Protein AF-A0A2D6SYB9-F1 (afdb_monomer)

Foldseek 3Di:
DPDPQDDLVLLLCLLVVNDDPVSNVVNVVVCVPDPVSVVSNVVSPPDDDPVNVVVPDPPDDDPCPPPPVVVVVVCCVVVVVDDDPPPVPPPPPPDPPPDDDDDDPDPDD

Radius of gyration: 24.96 Å; Cα contacts (8 Å, |Δi|>4): 32; chains: 1; bounding box: 38×67×48 Å

Solvent-accessible surface area (backbone atoms only — not comparable to full-atom values): 7308 Å² total; per-residue (Å²): 129,97,69,77,83,77,54,72,68,54,54,51,28,48,77,69,67,70,50,55,69,73,58,41,51,56,48,50,62,45,46,77,76,32,68,68,59,43,55,51,50,63,71,65,49,74,76,85,46,73,66,58,55,59,66,73,42,82,87,60,83,65,88,53,66,82,38,69,67,52,46,51,52,52,49,33,55,78,68,67,69,59,78,82,79,66,76,80,73,76,78,77,74,79,82,76,86,78,72,87,79,84,75,83,91,73,86,82,131

Nearest PDB structures (foldseek):
  2q1z-assembly1_B  TM=5.805E-01  e=1.566E-01  Cereibacter sphaeroides 2.4.1
  8z6g-assembly3_E  TM=5.788E-01  e=6.673E+00  Pseudomonas aeruginosa
  6in7-assembly1_A  TM=4.774E-01  e=9.031E+00  Pseudomonas aeruginosa PAO1

pLDDT: mean 77.49, std 17.12, range [44.75, 96.81]

Sequence (109 aa):
MNIPCPAAEELSGYSLGILADDRSLLIDDHLEECGECQAAMETLAPAPDTLMEQLASPKHPDPYEAEPECRQLVASVAGGVYESFDRTSLVTGDGTNDAEADIPDDIGV

Mean predicted aligned error: 16.54 Å

Structure (mmCIF, N/CA/C/O backbone):
data_AF-A0A2D6SYB9-F1
#
_entry.id   AF-A0A2D6SYB9-F1
#
loop_
_atom_site.group_PDB
_atom_site.id
_atom_site.type_symbol
_atom_site.label_atom_id
_atom_site.label_alt_id
_atom_site.label_comp_id
_atom_site.label_asym_id
_atom_site.label_entity_id
_atom_site.label_seq_id
_atom_site.pdbx_PDB_ins_code
_atom_site.Cartn_x
_atom_site.Cartn_y
_atom_site.Cartn_z
_atom_site.occupancy
_atom_site.B_iso_or_equiv
_atom_site.auth_seq_id
_atom_site.auth_comp_id
_atom_site.auth_asym_id
_atom_site.auth_atom_id
_atom_site.pdbx_PDB_model_num
ATOM 1 N N . MET A 1 1 ? -15.485 11.974 7.010 1.00 47.47 1 MET A N 1
ATOM 2 C CA . MET A 1 1 ? -16.538 11.663 8.031 1.00 47.47 1 MET A CA 1
ATOM 3 C C . MET A 1 1 ? -15.839 11.462 9.375 1.00 47.47 1 MET A C 1
ATOM 5 O O . MET A 1 1 ? -14.753 10.917 9.361 1.00 47.47 1 MET A O 1
ATOM 9 N N . ASN A 1 2 ? -16.399 11.844 10.534 1.00 60.78 2 ASN A N 1
ATOM 10 C CA . ASN A 1 2 ? -15.694 11.642 11.819 1.00 60.78 2 ASN A CA 1
ATOM 11 C C . ASN A 1 2 ? -15.892 10.212 12.363 1.00 60.78 2 ASN A C 1
ATOM 13 O O . ASN A 1 2 ? -16.602 10.005 13.349 1.00 60.78 2 ASN A O 1
ATOM 17 N N . ILE A 1 3 ? -15.327 9.228 11.659 1.00 79.25 3 ILE A N 1
ATOM 18 C CA . ILE A 1 3 ? -15.260 7.827 12.090 1.00 79.25 3 ILE A CA 1
ATOM 19 C C . ILE A 1 3 ? -14.147 7.738 13.147 1.00 79.25 3 ILE A C 1
ATOM 21 O O . ILE A 1 3 ? -13.067 8.284 12.916 1.00 79.25 3 ILE A O 1
ATOM 25 N N . PRO A 1 4 ? -14.386 7.116 14.316 1.00 89.00 4 PRO A N 1
ATOM 26 C CA . PRO A 1 4 ? -13.325 6.914 15.298 1.00 89.00 4 PRO A CA 1
ATOM 27 C C . PRO A 1 4 ? -12.187 6.087 14.691 1.00 89.00 4 PRO A C 1
ATOM 29 O O . PRO A 1 4 ? -12.443 5.206 13.871 1.00 89.00 4 PRO A O 1
ATOM 32 N N . CYS A 1 5 ? -10.949 6.358 15.108 1.00 95.00 5 CYS A N 1
ATOM 33 C CA . CYS A 1 5 ? -9.793 5.613 14.618 1.00 95.00 5 CYS A CA 1
ATOM 34 C C . CYS A 1 5 ? -9.971 4.100 14.866 1.00 95.00 5 CYS A C 1
ATOM 36 O O . CYS A 1 5 ? -10.393 3.720 15.967 1.00 95.00 5 CYS A O 1
ATOM 38 N N . PRO A 1 6 ? -9.668 3.249 13.868 1.00 94.38 6 PRO A N 1
ATOM 39 C CA . PRO A 1 6 ? -9.761 1.800 13.997 1.00 94.38 6 PRO A CA 1
ATOM 40 C C . PRO A 1 6 ? -8.788 1.275 15.056 1.00 94.38 6 PRO A C 1
ATOM 42 O O . PRO A 1 6 ? -7.765 1.898 15.360 1.00 94.38 6 PRO A O 1
ATOM 45 N N . ALA A 1 7 ? -9.105 0.111 15.623 1.00 94.19 7 ALA A N 1
ATOM 46 C CA . ALA A 1 7 ? -8.219 -0.532 16.587 1.00 94.19 7 ALA A CA 1
ATOM 47 C C . ALA A 1 7 ? -6.911 -0.998 15.918 1.00 94.19 7 A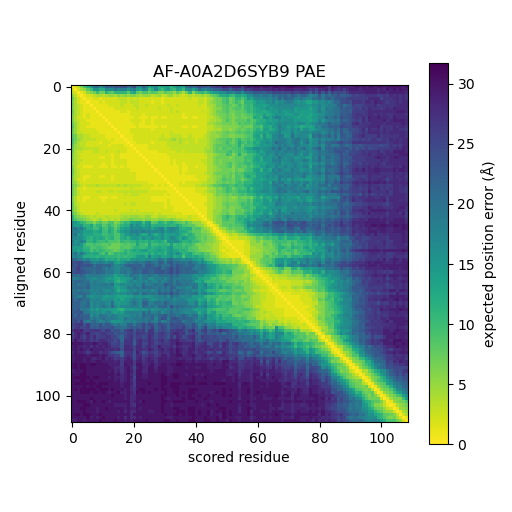LA A C 1
ATOM 49 O O . ALA A 1 7 ? -6.863 -1.265 14.715 1.00 94.19 7 ALA A O 1
ATOM 50 N N . ALA A 1 8 ? -5.843 -1.148 16.704 1.00 91.56 8 ALA A N 1
ATOM 51 C CA . ALA A 1 8 ? -4.543 -1.592 16.194 1.00 91.56 8 ALA A CA 1
ATOM 52 C C . ALA A 1 8 ? -4.613 -2.990 15.552 1.00 91.56 8 ALA A C 1
ATOM 54 O O . ALA A 1 8 ? -3.944 -3.260 14.553 1.00 91.56 8 ALA A O 1
ATOM 55 N N . GLU A 1 9 ? -5.458 -3.870 16.090 1.00 93.50 9 GLU A N 1
ATOM 56 C CA . GLU A 1 9 ? -5.716 -5.200 15.541 1.00 93.50 9 GLU A CA 1
ATOM 57 C C . GLU A 1 9 ? -6.387 -5.132 14.165 1.00 93.50 9 GLU A C 1
ATOM 59 O O . GLU A 1 9 ? -6.093 -5.950 13.297 1.00 93.50 9 GLU A O 1
ATOM 64 N N . GLU A 1 10 ? -7.253 -4.143 13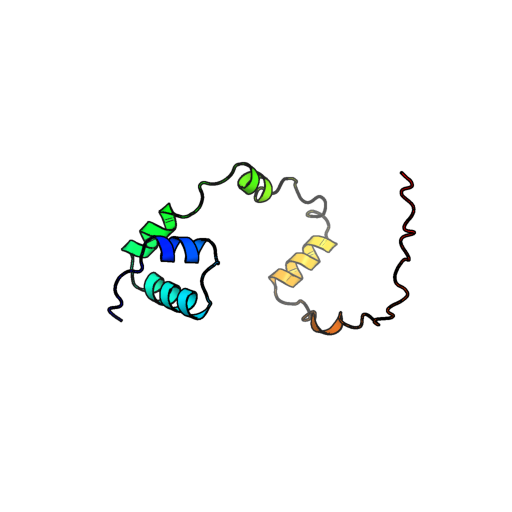.938 1.00 94.88 10 GLU A N 1
ATOM 65 C CA . GLU A 1 10 ? -7.909 -3.938 12.647 1.00 94.88 10 GLU A CA 1
ATOM 66 C C . GLU A 1 10 ? -6.924 -3.392 11.612 1.00 94.88 10 GLU A C 1
ATOM 68 O O . GLU A 1 10 ? -6.866 -3.912 10.505 1.00 94.88 10 GLU A O 1
ATOM 73 N N . LEU A 1 11 ? -6.072 -2.432 11.982 1.00 94.81 11 LEU A N 1
ATOM 74 C CA . LEU A 1 11 ? -4.989 -1.961 11.106 1.00 94.81 11 LEU A CA 1
ATOM 75 C C . LEU A 1 11 ? -4.015 -3.093 10.740 1.00 94.81 11 LEU A C 1
ATOM 77 O O . LEU A 1 11 ? -3.595 -3.212 9.591 1.00 94.81 11 LEU A O 1
ATOM 81 N N . SER A 1 12 ? -3.708 -3.971 11.697 1.00 93.06 12 SER A N 1
ATOM 82 C CA . SER A 1 12 ? -2.886 -5.165 11.455 1.00 93.06 12 SER A CA 1
ATOM 83 C C . SER A 1 12 ? -3.588 -6.171 10.539 1.00 93.06 12 SER A C 1
ATOM 85 O O . SER A 1 12 ? -2.973 -6.762 9.658 1.00 93.06 12 SER A O 1
ATOM 87 N N . GLY A 1 13 ? -4.892 -6.378 10.724 1.00 94.25 13 GLY A N 1
ATOM 88 C CA . GLY A 1 13 ? -5.681 -7.241 9.849 1.00 94.25 13 GLY A CA 1
ATOM 89 C C . GLY A 1 13 ? -5.779 -6.692 8.424 1.00 94.25 13 GLY A C 1
ATOM 90 O O . GLY A 1 13 ? -5.733 -7.463 7.465 1.00 94.25 13 GLY A O 1
ATOM 91 N N . TYR A 1 14 ? -5.884 -5.369 8.290 1.00 95.12 14 TYR A N 1
ATOM 92 C CA . TYR A 1 14 ? -5.887 -4.669 7.010 1.00 95.12 14 TYR A CA 1
ATOM 93 C C . TYR A 1 14 ? -4.549 -4.842 6.286 1.00 95.12 14 TYR A C 1
ATOM 95 O O . TYR A 1 14 ? -4.535 -5.267 5.135 1.00 95.12 14 TYR A O 1
ATOM 103 N N . SER A 1 15 ? -3.419 -4.621 6.973 1.00 92.62 15 SER A N 1
ATOM 104 C CA . SER A 1 15 ? -2.084 -4.782 6.375 1.00 92.62 15 SER A CA 1
ATOM 105 C C . SER A 1 15 ? -1.786 -6.220 5.934 1.00 92.62 15 SER A C 1
ATOM 107 O O . SER A 1 15 ? -1.076 -6.433 4.953 1.00 92.62 15 SER A O 1
ATOM 109 N N . LEU A 1 16 ? -2.356 -7.208 6.628 1.00 92.19 16 LEU A N 1
ATOM 110 C CA . LEU A 1 16 ? -2.244 -8.627 6.289 1.00 92.19 16 LEU A CA 1
ATOM 111 C C . LEU A 1 16 ? -3.266 -9.092 5.237 1.00 92.19 16 LEU A C 1
ATOM 113 O O . LEU A 1 16 ? -3.181 -10.235 4.789 1.00 92.19 16 LEU A O 1
ATOM 117 N N . GLY A 1 17 ? -4.232 -8.251 4.854 1.00 93.88 17 GLY A N 1
ATOM 118 C CA . GLY A 1 17 ? -5.284 -8.604 3.897 1.00 93.88 17 GLY A CA 1
ATOM 119 C C . GLY A 1 17 ? -6.245 -9.690 4.396 1.00 93.88 17 GLY A C 1
ATOM 120 O O . GLY A 1 17 ? -6.758 -10.467 3.595 1.00 93.88 17 GLY A O 1
ATOM 121 N N . ILE A 1 18 ? -6.463 -9.787 5.713 1.00 95.81 18 ILE A N 1
ATOM 122 C CA . ILE A 1 18 ? -7.297 -10.836 6.339 1.00 95.81 18 ILE A CA 1
ATOM 123 C C . ILE A 1 18 ? -8.666 -10.336 6.813 1.00 95.81 18 ILE A C 1
ATOM 125 O O . ILE A 1 18 ? -9.455 -11.111 7.356 1.00 95.81 18 ILE A O 1
ATOM 129 N N . LEU A 1 19 ? -8.944 -9.041 6.661 1.00 96.19 19 LEU A N 1
ATOM 130 C CA . LEU A 1 19 ? -10.251 -8.475 6.976 1.00 96.19 19 LEU A CA 1
ATOM 131 C C . LEU A 1 19 ? -11.268 -8.784 5.878 1.00 96.19 19 LEU A C 1
ATOM 133 O O . LEU A 1 19 ? -10.924 -8.930 4.708 1.00 96.19 19 LEU A O 1
ATOM 137 N N . ALA A 1 20 ? -12.540 -8.847 6.270 1.00 96.81 20 ALA A N 1
ATOM 138 C CA . ALA A 1 20 ? -13.644 -8.901 5.321 1.00 96.81 20 ALA A CA 1
ATOM 139 C C . ALA A 1 20 ? -13.683 -7.628 4.456 1.00 96.81 20 ALA A C 1
ATOM 141 O O . ALA A 1 20 ? -13.349 -6.545 4.940 1.00 96.81 20 ALA A O 1
ATOM 142 N N . ASP A 1 21 ? -14.112 -7.756 3.198 1.00 94.56 21 ASP A N 1
ATOM 143 C CA . ASP A 1 21 ? -14.080 -6.675 2.201 1.00 94.56 21 ASP A CA 1
ATOM 144 C C . ASP A 1 21 ? -14.758 -5.382 2.679 1.00 94.56 21 ASP A C 1
ATOM 146 O O . ASP A 1 21 ? -14.242 -4.287 2.471 1.00 94.56 21 ASP A O 1
ATOM 150 N N . ASP A 1 22 ? -15.893 -5.498 3.371 1.00 95.62 22 ASP A N 1
ATOM 151 C CA . ASP A 1 22 ? -16.630 -4.363 3.930 1.00 95.62 22 ASP A CA 1
ATOM 152 C C . ASP A 1 22 ? -15.827 -3.615 5.005 1.00 95.62 22 ASP A C 1
ATOM 154 O O . ASP A 1 22 ? -15.860 -2.385 5.071 1.00 95.62 22 ASP A O 1
ATOM 158 N N . ARG A 1 23 ? -15.075 -4.345 5.835 1.00 94.75 23 ARG A N 1
ATOM 159 C CA . ARG A 1 23 ? -14.186 -3.761 6.848 1.00 94.75 23 ARG A CA 1
ATOM 160 C C . ARG A 1 23 ? -12.934 -3.170 6.216 1.00 94.75 23 ARG A C 1
ATOM 162 O O . ARG A 1 23 ? -12.515 -2.099 6.643 1.00 94.75 23 ARG A O 1
ATOM 169 N N . SER A 1 24 ? -12.380 -3.820 5.198 1.00 95.38 24 SER A N 1
ATOM 170 C CA . SER A 1 24 ? -11.227 -3.314 4.453 1.00 95.38 24 SER A CA 1
ATOM 171 C C . SER A 1 24 ? -11.537 -1.976 3.782 1.00 95.38 24 SER A C 1
ATOM 173 O O . SER A 1 24 ? -10.772 -1.036 3.957 1.00 95.38 24 SER A O 1
ATOM 175 N N . LEU A 1 25 ? -12.691 -1.850 3.116 1.00 95.06 25 LEU A N 1
ATOM 176 C CA . LEU A 1 25 ? -13.131 -0.592 2.496 1.00 95.06 25 LEU A CA 1
ATOM 177 C C . LEU A 1 25 ? -13.296 0.542 3.516 1.00 95.06 25 LEU A C 1
ATOM 179 O O . LEU A 1 25 ? -12.870 1.663 3.270 1.00 95.06 25 LEU A O 1
ATOM 183 N N . LEU A 1 26 ? -13.871 0.253 4.687 1.00 94.81 26 LEU A N 1
ATOM 184 C CA . LEU A 1 26 ? -14.025 1.258 5.746 1.00 94.81 26 LEU A CA 1
ATOM 185 C C . LEU A 1 26 ? -12.685 1.751 6.302 1.00 94.81 26 LEU A C 1
ATOM 187 O O . LEU A 1 26 ? -12.571 2.915 6.686 1.00 94.81 26 LEU A O 1
ATOM 191 N N . ILE A 1 27 ? -11.693 0.865 6.399 1.00 95.38 27 ILE A N 1
ATOM 192 C CA . ILE A 1 27 ? -10.347 1.245 6.834 1.00 95.38 27 ILE A CA 1
ATOM 193 C C . ILE A 1 27 ? -9.642 2.035 5.738 1.00 95.38 27 ILE A C 1
ATOM 195 O O . ILE A 1 27 ? -8.982 3.016 6.064 1.00 95.38 27 ILE A O 1
ATOM 199 N N . ASP A 1 28 ? -9.816 1.659 4.472 1.00 95.06 28 ASP A N 1
ATOM 200 C CA . ASP A 1 28 ? -9.252 2.381 3.331 1.00 95.06 28 ASP A CA 1
ATOM 201 C C . ASP A 1 28 ? -9.746 3.836 3.299 1.00 95.06 28 ASP A C 1
ATOM 203 O O . ASP A 1 28 ? -8.938 4.759 3.399 1.00 95.06 28 ASP A O 1
ATOM 207 N N . ASP A 1 29 ? -11.067 4.040 3.355 1.00 94.44 29 ASP A N 1
ATOM 208 C CA . ASP A 1 29 ? -11.692 5.367 3.450 1.00 94.44 29 ASP A CA 1
ATOM 209 C C . ASP A 1 29 ? -11.161 6.176 4.653 1.00 94.44 29 ASP A C 1
ATOM 211 O O . ASP A 1 29 ? -10.952 7.388 4.574 1.00 94.44 29 ASP A O 1
ATOM 215 N N . HIS A 1 30 ? -10.935 5.527 5.803 1.00 95.31 30 HIS A N 1
ATOM 216 C CA . HIS A 1 30 ? -10.377 6.196 6.981 1.00 95.31 30 HIS A CA 1
ATOM 217 C C . HIS A 1 30 ? -8.909 6.597 6.781 1.00 95.31 30 HIS A C 1
ATOM 219 O O . HIS A 1 30 ? -8.501 7.684 7.203 1.00 95.31 30 HIS A O 1
ATOM 225 N N . LEU A 1 31 ? -8.108 5.729 6.160 1.00 94.62 31 LEU A N 1
ATOM 226 C CA . LEU A 1 31 ? -6.697 5.980 5.891 1.00 94.62 31 LEU A CA 1
ATOM 227 C C . LEU A 1 31 ? -6.504 7.120 4.896 1.00 94.62 31 LEU A C 1
ATOM 229 O O . LEU A 1 31 ? -5.498 7.805 5.012 1.00 94.62 31 LEU A O 1
ATOM 233 N N . GLU A 1 32 ? -7.446 7.401 3.995 1.00 94.56 32 GLU A N 1
ATOM 234 C CA . GLU A 1 32 ? -7.370 8.583 3.123 1.00 94.56 32 GLU A CA 1
ATOM 235 C C . GLU A 1 32 ? -7.410 9.910 3.907 1.00 94.56 32 GLU A C 1
ATOM 237 O O . GLU A 1 32 ? -6.778 10.892 3.510 1.00 94.56 32 GLU A O 1
ATOM 242 N N . GLU A 1 33 ? -8.113 9.945 5.046 1.00 93.75 33 GLU A N 1
ATOM 243 C CA . GLU A 1 33 ? -8.352 11.169 5.824 1.00 93.75 33 GLU A CA 1
ATOM 244 C C . GLU A 1 33 ? -7.488 11.273 7.104 1.00 93.75 33 GLU A C 1
ATOM 246 O O . GLU A 1 33 ? -7.295 12.375 7.626 1.00 93.75 33 GLU A O 1
ATOM 251 N N . CYS A 1 34 ? -6.957 10.161 7.632 1.00 95.94 34 CYS A N 1
ATOM 252 C CA . CYS A 1 34 ? -6.325 10.107 8.957 1.00 95.94 34 CYS A CA 1
ATOM 253 C C . CYS A 1 34 ? -4.802 9.883 8.921 1.00 95.94 34 CYS A C 1
ATOM 255 O O . CYS A 1 34 ? -4.315 8.754 8.841 1.00 95.94 34 CYS A O 1
ATOM 257 N N . GLY A 1 35 ? -4.031 10.961 9.101 1.00 93.56 35 GLY A N 1
ATOM 258 C CA . GLY A 1 35 ? -2.561 10.905 9.124 1.00 93.56 35 GLY A CA 1
ATOM 259 C C . GLY A 1 35 ? -1.954 10.093 10.279 1.00 93.56 35 GLY A C 1
ATOM 260 O O . GLY A 1 35 ? -0.881 9.516 10.121 1.00 93.56 35 GLY A O 1
ATOM 261 N N . GLU A 1 36 ? -2.625 9.998 11.431 1.00 93.94 36 GLU A N 1
ATOM 262 C CA . GLU A 1 36 ? -2.141 9.176 12.554 1.00 93.94 36 GLU A CA 1
ATOM 263 C C . GLU A 1 36 ? -2.212 7.680 12.225 1.00 93.94 36 GLU A C 1
ATOM 265 O O . GLU A 1 36 ? -1.269 6.934 12.496 1.00 93.94 36 GLU A O 1
ATOM 270 N N . CYS A 1 37 ? -3.301 7.243 11.590 1.00 95.12 37 CYS A N 1
ATOM 271 C CA . CYS A 1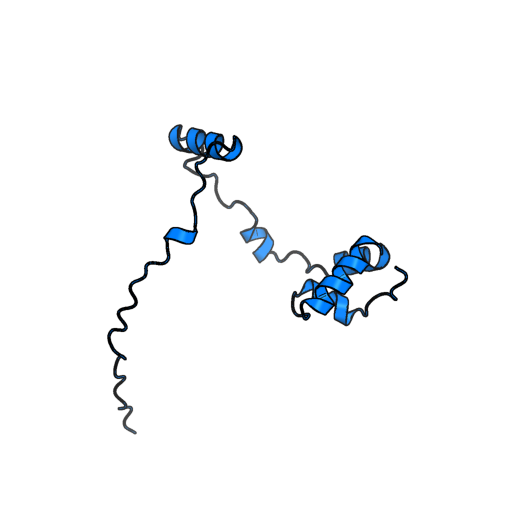 37 ? -3.460 5.857 11.163 1.00 95.12 37 CYS A CA 1
ATOM 272 C C . CYS A 1 37 ? -2.574 5.519 9.956 1.00 95.12 37 CYS A C 1
ATOM 274 O O . CYS A 1 37 ? -2.045 4.411 9.907 1.00 95.12 37 CYS A O 1
ATOM 276 N N . GLN A 1 38 ? -2.327 6.470 9.046 1.00 94.31 38 GLN A N 1
ATOM 277 C CA . GLN A 1 38 ? -1.310 6.314 7.995 1.00 94.31 38 GLN A CA 1
ATOM 278 C C . GLN A 1 38 ? 0.081 6.072 8.600 1.00 94.31 38 GLN A C 1
ATOM 280 O O . GLN A 1 38 ? 0.744 5.096 8.258 1.00 94.31 38 GLN A O 1
ATOM 285 N N . ALA A 1 39 ? 0.499 6.903 9.561 1.00 92.62 39 ALA A N 1
ATOM 286 C CA . ALA A 1 39 ? 1.786 6.734 10.234 1.00 92.62 39 ALA A CA 1
ATOM 287 C C . ALA A 1 39 ? 1.869 5.400 10.998 1.00 92.62 39 ALA A C 1
ATOM 289 O O . ALA A 1 39 ? 2.903 4.734 10.982 1.00 92.62 39 ALA A O 1
ATOM 290 N N . ALA A 1 40 ? 0.777 4.964 11.635 1.00 92.00 40 ALA A N 1
ATOM 291 C CA . ALA A 1 40 ? 0.719 3.650 12.271 1.00 92.00 40 ALA A CA 1
ATOM 292 C C . ALA A 1 40 ? 0.924 2.514 11.251 1.00 92.00 40 ALA A C 1
ATOM 294 O O . ALA A 1 40 ? 1.709 1.601 11.512 1.00 92.00 40 ALA A O 1
ATOM 295 N N . MET A 1 41 ? 0.291 2.594 10.076 1.00 92.56 41 MET A N 1
ATOM 296 C CA . MET A 1 41 ? 0.451 1.621 8.987 1.00 92.56 41 MET A CA 1
ATOM 297 C C . MET A 1 41 ? 1.895 1.525 8.480 1.00 92.56 41 MET A C 1
ATOM 299 O O . MET A 1 41 ? 2.377 0.421 8.236 1.00 92.56 41 MET A O 1
ATOM 303 N N . GLU A 1 42 ? 2.620 2.643 8.393 1.00 88.62 42 GLU A N 1
ATOM 304 C CA . GLU A 1 42 ? 4.045 2.636 8.027 1.00 88.62 42 GLU A CA 1
ATOM 305 C C . GLU A 1 42 ? 4.904 1.864 9.039 1.00 88.62 42 GLU A C 1
ATOM 307 O O . GLU A 1 42 ? 5.872 1.210 8.657 1.00 88.62 42 GLU A O 1
ATOM 312 N N . THR A 1 43 ? 4.538 1.887 10.326 1.00 86.50 43 THR A N 1
ATOM 313 C CA . THR A 1 43 ? 5.242 1.109 11.364 1.00 86.50 43 THR A CA 1
ATOM 314 C C . THR A 1 43 ? 4.848 -0.367 11.404 1.00 86.50 43 THR A C 1
ATOM 316 O O . THR A 1 43 ? 5.623 -1.194 11.881 1.00 86.50 43 THR A O 1
ATOM 319 N N . LEU A 1 44 ? 3.651 -0.694 10.908 1.00 84.62 44 LEU A N 1
ATOM 320 C CA . LEU A 1 44 ? 3.132 -2.057 10.768 1.00 84.62 44 LEU A CA 1
ATOM 321 C C . LEU A 1 44 ? 3.685 -2.769 9.530 1.00 84.62 44 LEU A C 1
ATOM 323 O O . LEU A 1 44 ? 3.646 -4.000 9.476 1.00 84.62 44 LEU A O 1
ATOM 327 N N . ALA A 1 45 ? 4.182 -2.018 8.543 1.00 68.81 45 ALA A N 1
ATOM 328 C CA . ALA A 1 45 ? 4.842 -2.591 7.383 1.00 68.81 45 ALA A CA 1
ATOM 329 C C . ALA A 1 45 ? 6.001 -3.487 7.860 1.00 68.81 45 ALA A C 1
ATOM 331 O O . ALA A 1 45 ? 6.840 -3.037 8.649 1.00 68.81 45 ALA A O 1
ATOM 332 N N . PRO A 1 46 ? 6.048 -4.764 7.436 1.00 64.94 46 PRO A N 1
ATOM 333 C CA . PRO A 1 46 ? 7.098 -5.664 7.876 1.00 64.94 46 PRO A CA 1
ATOM 334 C C . PRO A 1 46 ? 8.453 -5.057 7.524 1.00 64.94 46 PRO A C 1
ATOM 336 O O . PRO A 1 46 ? 8.654 -4.557 6.414 1.00 64.94 46 PRO A O 1
ATOM 339 N N . ALA A 1 47 ? 9.381 -5.104 8.485 1.00 64.69 47 ALA A N 1
ATOM 340 C CA . ALA A 1 47 ? 10.767 -4.748 8.230 1.00 64.69 47 ALA A CA 1
ATOM 341 C C . ALA A 1 47 ? 11.238 -5.502 6.978 1.00 64.69 47 ALA A C 1
ATOM 343 O O . ALA A 1 47 ? 10.886 -6.678 6.825 1.00 64.69 47 ALA A O 1
ATOM 344 N N . PRO A 1 48 ? 11.985 -4.847 6.075 1.00 63.75 48 PRO A N 1
ATOM 345 C CA . PRO A 1 48 ? 12.377 -5.473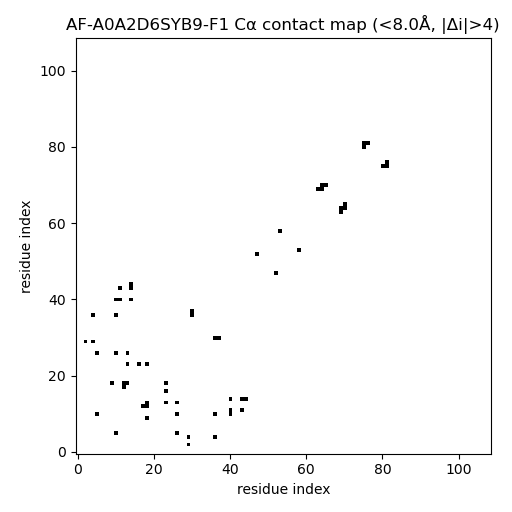 4.829 1.00 63.75 48 PRO A CA 1
ATOM 346 C C . PRO A 1 48 ? 13.126 -6.775 5.137 1.00 63.75 48 PRO A C 1
ATOM 348 O O . PRO A 1 48 ? 14.156 -6.783 5.811 1.00 63.75 48 PRO A O 1
ATOM 351 N N . ASP A 1 49 ? 12.549 -7.898 4.708 1.00 74.94 49 ASP A N 1
ATOM 352 C CA . ASP A 1 49 ? 13.198 -9.194 4.833 1.00 74.94 49 ASP A CA 1
ATOM 353 C C . ASP A 1 49 ? 14.286 -9.268 3.765 1.00 74.94 49 ASP A C 1
ATOM 355 O O . ASP A 1 49 ? 14.023 -9.067 2.577 1.00 74.94 49 ASP A O 1
ATOM 359 N N . THR A 1 50 ? 15.499 -9.613 4.187 1.00 79.00 50 THR A N 1
ATOM 360 C CA . THR A 1 50 ? 16.634 -9.917 3.312 1.00 79.00 50 THR A CA 1
ATOM 361 C C . THR A 1 50 ? 16.270 -10.833 2.139 1.00 79.00 50 THR A C 1
ATOM 363 O O . THR A 1 50 ? 16.861 -10.710 1.066 1.00 79.00 50 THR A O 1
ATOM 366 N N . LEU A 1 51 ? 15.304 -11.746 2.304 1.00 82.69 51 LEU A N 1
ATOM 367 C CA . LEU A 1 51 ? 14.794 -12.584 1.222 1.00 82.69 51 LEU A CA 1
ATOM 368 C C . LEU A 1 51 ? 13.966 -11.779 0.210 1.00 82.69 51 LEU A C 1
ATOM 370 O O . LEU A 1 51 ? 14.182 -11.909 -0.994 1.00 82.69 51 LEU A O 1
ATOM 374 N N . MET A 1 52 ? 13.047 -10.935 0.681 1.00 82.62 52 MET A N 1
ATOM 375 C CA . MET A 1 52 ? 12.218 -10.073 -0.169 1.00 82.62 52 MET A CA 1
ATOM 376 C C . MET A 1 52 ? 13.068 -9.044 -0.917 1.00 82.62 52 MET A C 1
ATOM 378 O O . MET A 1 52 ? 12.884 -8.860 -2.117 1.00 82.62 52 MET A O 1
ATOM 382 N N . GLU A 1 53 ? 14.063 -8.449 -0.258 1.00 82.19 53 GLU A N 1
ATOM 383 C CA . GLU A 1 53 ? 15.031 -7.549 -0.898 1.00 82.19 53 GLU A CA 1
ATOM 384 C C . GLU A 1 53 ? 15.805 -8.253 -2.023 1.00 82.19 53 GLU A C 1
ATOM 386 O O . GLU A 1 53 ? 16.000 -7.709 -3.113 1.00 82.19 53 GLU A O 1
ATOM 391 N N . GLN A 1 54 ? 16.211 -9.503 -1.794 1.00 82.25 54 GLN A N 1
ATOM 392 C CA . GLN A 1 54 ? 16.903 -10.314 -2.794 1.00 82.25 54 GLN A CA 1
ATOM 393 C C . GLN A 1 54 ? 16.010 -10.758 -3.955 1.00 82.25 54 GLN A C 1
ATOM 395 O O . GLN A 1 54 ? 16.534 -11.046 -5.032 1.00 82.25 54 GLN A O 1
ATOM 400 N N . LEU A 1 55 ? 14.702 -10.897 -3.738 1.00 81.94 55 LEU A N 1
ATOM 401 C CA . LEU A 1 55 ? 13.737 -11.217 -4.792 1.00 81.94 55 LEU A CA 1
ATOM 402 C C . LEU A 1 55 ? 13.379 -9.979 -5.617 1.00 81.94 55 LEU A C 1
ATOM 404 O O . LEU A 1 55 ? 13.257 -10.081 -6.833 1.00 81.94 55 LEU A O 1
ATOM 408 N N . ALA A 1 56 ? 13.254 -8.820 -4.969 1.00 81.12 56 ALA A N 1
ATOM 409 C CA . ALA A 1 56 ? 12.995 -7.546 -5.632 1.00 81.12 56 ALA A CA 1
ATOM 410 C C . ALA A 1 56 ? 14.207 -7.035 -6.429 1.00 81.12 56 ALA A C 1
ATOM 412 O O . ALA A 1 56 ? 14.053 -6.267 -7.378 1.00 81.12 56 ALA A O 1
ATOM 413 N N . SER A 1 57 ? 15.418 -7.457 -6.061 1.00 78.69 57 SER A N 1
ATOM 414 C CA . SER A 1 57 ? 16.636 -7.073 -6.771 1.00 78.69 57 SER A CA 1
ATOM 415 C C . SER A 1 57 ? 16.710 -7.748 -8.150 1.00 78.69 57 SER A C 1
ATOM 417 O O . SER A 1 57 ? 16.689 -8.981 -8.215 1.00 78.69 57 SER A O 1
ATOM 419 N N . PRO A 1 58 ? 16.872 -6.994 -9.257 1.00 69.69 58 PRO A N 1
ATOM 420 C CA . PRO A 1 58 ? 17.126 -7.583 -10.567 1.00 69.69 58 PRO A CA 1
ATOM 421 C C . PRO A 1 58 ? 18.478 -8.307 -10.530 1.00 69.69 58 PRO A C 1
ATOM 423 O O . PRO A 1 58 ? 19.543 -7.696 -10.572 1.00 69.69 58 PRO A O 1
ATOM 426 N N . LYS A 1 59 ? 18.436 -9.634 -10.379 1.00 67.81 59 LYS A N 1
ATOM 427 C CA . LYS A 1 59 ? 19.622 -10.464 -10.113 1.00 67.81 59 LYS A CA 1
ATOM 428 C C . LYS A 1 59 ? 20.547 -10.649 -11.315 1.00 67.81 59 LYS A C 1
ATOM 430 O O . LYS A 1 59 ? 21.646 -11.170 -11.142 1.00 67.81 59 LYS A O 1
ATOM 435 N N . HIS A 1 60 ? 20.145 -10.233 -12.513 1.00 72.00 60 HIS A N 1
ATOM 436 C CA . HIS A 1 60 ? 21.001 -10.313 -13.688 1.00 72.00 60 HIS A CA 1
ATOM 437 C C . HIS A 1 60 ? 20.607 -9.257 -14.728 1.00 72.00 60 HIS A C 1
ATOM 439 O O . HIS A 1 60 ? 19.409 -9.020 -14.895 1.00 72.00 60 HIS A O 1
ATOM 445 N N . PRO A 1 61 ? 21.570 -8.642 -15.442 1.00 77.69 61 PRO A N 1
ATOM 446 C CA . PRO A 1 61 ? 21.255 -7.917 -16.668 1.00 77.69 61 PRO A CA 1
ATOM 447 C C . PRO A 1 61 ? 20.511 -8.854 -17.622 1.00 77.69 61 PRO A C 1
ATOM 449 O O . PRO A 1 61 ? 20.915 -10.013 -17.789 1.00 77.69 61 PRO A O 1
ATOM 452 N N . ASP A 1 62 ? 19.421 -8.359 -18.204 1.00 81.69 62 ASP A N 1
ATOM 453 C CA . ASP A 1 62 ? 18.644 -9.095 -19.195 1.00 81.69 62 ASP A CA 1
ATOM 454 C C . ASP A 1 62 ? 19.543 -9.348 -20.420 1.00 81.69 62 ASP A C 1
ATOM 456 O O . ASP A 1 62 ? 19.968 -8.392 -21.077 1.00 81.69 62 ASP A O 1
ATOM 460 N N . PRO A 1 63 ? 19.888 -10.612 -20.733 1.00 83.94 63 PRO A N 1
ATOM 461 C CA . PRO A 1 63 ? 20.788 -10.916 -21.842 1.00 83.94 63 PRO A CA 1
ATOM 462 C C . PRO A 1 63 ? 20.219 -10.494 -23.204 1.00 83.94 63 PRO A C 1
ATOM 464 O O . PRO A 1 63 ? 20.987 -10.365 -24.156 1.00 83.94 63 PRO A O 1
ATOM 467 N N . TYR A 1 64 ? 18.909 -10.250 -23.294 1.00 85.94 64 TYR A N 1
ATOM 468 C CA . TYR A 1 64 ? 18.216 -9.883 -24.523 1.00 85.94 64 TYR A CA 1
ATOM 469 C C . TYR A 1 64 ? 17.991 -8.368 -24.665 1.00 85.94 64 TYR A C 1
ATOM 471 O O . TYR A 1 64 ? 17.491 -7.912 -25.690 1.00 85.94 64 TYR A O 1
ATOM 479 N N . GLU A 1 65 ? 18.407 -7.545 -23.693 1.00 84.25 65 GLU A N 1
ATOM 480 C CA . GLU A 1 65 ? 18.198 -6.085 -23.718 1.00 84.25 65 GLU A CA 1
ATOM 481 C C . GLU A 1 65 ? 18.821 -5.408 -24.959 1.00 84.25 65 GLU A C 1
ATOM 483 O O . GLU A 1 65 ? 18.300 -4.426 -25.495 1.00 84.25 65 GLU A O 1
ATOM 488 N N . ALA A 1 66 ? 19.936 -5.951 -25.458 1.00 84.75 66 ALA A N 1
ATOM 489 C CA . ALA A 1 66 ? 20.621 -5.437 -26.644 1.00 84.75 66 ALA A CA 1
ATOM 490 C C . ALA A 1 66 ? 19.960 -5.866 -27.968 1.00 84.75 66 ALA A C 1
ATOM 492 O O . ALA A 1 66 ? 20.211 -5.236 -29.010 1.00 84.75 66 ALA A O 1
ATOM 493 N N . GLU A 1 67 ? 19.117 -6.902 -27.948 1.00 92.88 67 GLU A N 1
ATOM 494 C CA . GLU A 1 67 ? 18.511 -7.454 -29.154 1.00 92.88 67 GLU A CA 1
ATOM 495 C C . GLU A 1 67 ? 17.540 -6.436 -29.773 1.00 92.88 67 GLU A C 1
ATOM 497 O O . GLU A 1 67 ? 16.705 -5.836 -29.081 1.00 92.88 67 GLU A O 1
ATOM 502 N N . PRO A 1 68 ? 17.678 -6.142 -31.078 1.00 87.25 68 PRO A N 1
ATOM 503 C CA . PRO A 1 68 ? 16.832 -5.158 -31.739 1.00 87.25 68 PRO A CA 1
ATOM 504 C C . PRO A 1 68 ? 15.353 -5.561 -31.720 1.00 87.25 68 PRO A C 1
ATOM 506 O O . PRO A 1 68 ? 14.500 -4.678 -31.658 1.00 87.25 68 PRO A O 1
ATOM 509 N N . GLU A 1 69 ? 15.049 -6.855 -31.736 1.00 88.94 69 GLU A N 1
ATOM 510 C CA . GLU A 1 69 ? 13.701 -7.410 -31.648 1.00 88.94 69 GLU A CA 1
ATOM 511 C C . GLU A 1 69 ? 13.075 -7.118 -30.276 1.00 88.94 69 GLU A C 1
ATOM 513 O O . GLU A 1 69 ? 11.965 -6.587 -30.201 1.00 88.94 69 GLU A O 1
ATOM 518 N N . CYS A 1 70 ? 13.814 -7.360 -29.188 1.00 86.31 70 CYS A N 1
ATOM 519 C CA . CYS A 1 70 ? 13.369 -7.058 -27.827 1.00 86.31 70 CYS A CA 1
ATOM 520 C C . CYS A 1 70 ? 13.130 -5.560 -27.625 1.00 86.31 70 CYS A C 1
ATOM 522 O O . CYS A 1 70 ? 12.082 -5.163 -27.112 1.00 86.31 70 CYS A O 1
ATOM 524 N N . ARG A 1 71 ? 14.038 -4.701 -28.106 1.00 86.75 71 ARG A N 1
ATOM 525 C CA . ARG A 1 71 ? 13.857 -3.241 -28.024 1.00 86.75 71 ARG A CA 1
ATOM 526 C C . ARG A 1 71 ? 12.631 -2.752 -28.790 1.00 86.75 71 ARG A C 1
ATOM 528 O O . ARG A 1 71 ? 11.934 -1.865 -28.303 1.00 86.75 71 ARG A O 1
ATOM 535 N N . GLN A 1 72 ? 12.352 -3.321 -29.963 1.00 86.50 72 GLN A N 1
ATOM 536 C CA . GLN A 1 72 ? 11.160 -2.983 -30.746 1.00 86.50 72 GLN A CA 1
ATOM 537 C C . GLN A 1 72 ? 9.873 -3.375 -30.014 1.00 86.50 72 GLN A C 1
ATOM 539 O O . GLN A 1 72 ? 8.941 -2.573 -29.943 1.00 86.50 72 GLN A O 1
ATOM 544 N N . LEU A 1 73 ? 9.836 -4.569 -29.419 1.00 85.81 73 LEU A N 1
ATOM 545 C CA . LEU A 1 73 ? 8.683 -5.039 -28.653 1.00 85.81 73 LEU A CA 1
ATOM 546 C C . LEU A 1 73 ? 8.448 -4.196 -27.394 1.00 85.81 73 LEU A C 1
ATOM 548 O O . LEU A 1 73 ? 7.330 -3.728 -27.181 1.00 85.81 73 LEU A O 1
ATOM 552 N N . VAL A 1 74 ? 9.487 -3.913 -26.605 1.00 86.62 74 VAL A N 1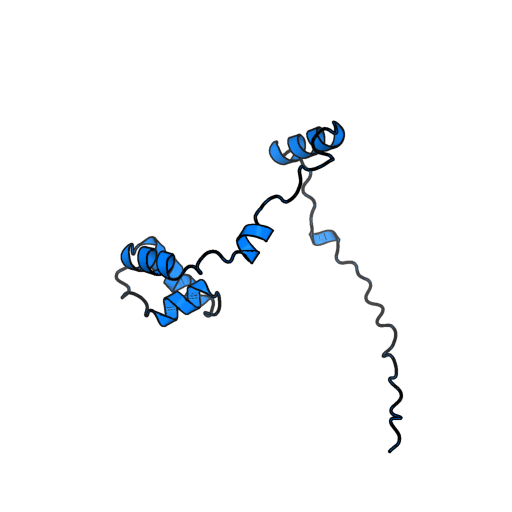
ATOM 553 C CA . VAL A 1 74 ? 9.378 -3.048 -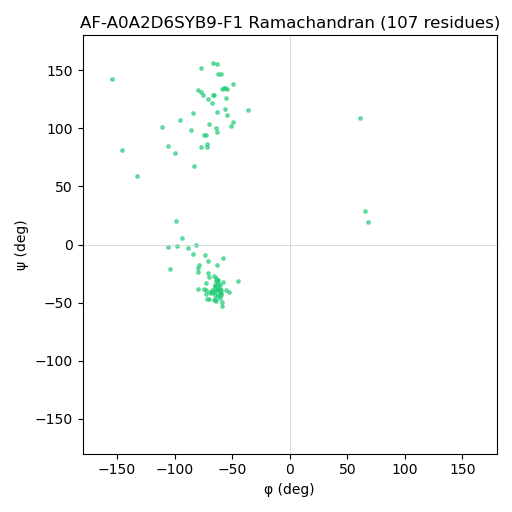25.414 1.00 86.62 74 VAL A CA 1
ATOM 554 C C . VAL A 1 74 ? 8.902 -1.645 -25.797 1.00 86.62 74 VAL A C 1
ATOM 556 O O . VAL A 1 74 ? 7.997 -1.110 -25.157 1.00 86.62 74 VAL A O 1
ATOM 559 N N . ALA A 1 75 ? 9.441 -1.069 -26.877 1.00 84.19 75 ALA A N 1
ATOM 560 C CA . ALA A 1 75 ? 8.996 0.227 -27.384 1.00 84.19 75 ALA 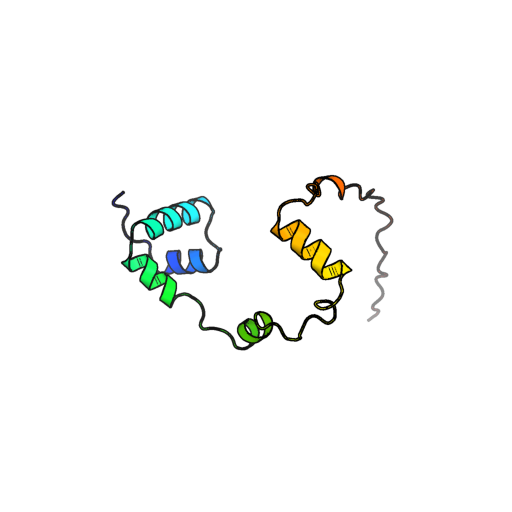A CA 1
ATOM 561 C C . ALA A 1 75 ? 7.523 0.210 -27.829 1.00 84.19 75 ALA A C 1
ATOM 563 O O . ALA A 1 75 ? 6.810 1.187 -27.607 1.00 84.19 75 ALA A O 1
ATOM 564 N N . SER A 1 76 ? 7.044 -0.896 -28.408 1.00 82.75 76 SER A N 1
ATOM 565 C CA . SER A 1 76 ? 5.641 -1.039 -28.817 1.00 82.75 76 SER A CA 1
ATOM 566 C C . SER A 1 76 ? 4.676 -1.091 -27.622 1.00 82.75 76 SER A C 1
ATOM 568 O O . SER A 1 76 ? 3.627 -0.447 -27.643 1.00 82.75 76 SER A O 1
ATOM 570 N N . VAL A 1 77 ? 5.058 -1.775 -26.538 1.00 82.94 77 VAL A N 1
ATOM 571 C CA . VAL A 1 77 ? 4.260 -1.862 -25.304 1.00 82.94 77 VAL A CA 1
ATOM 572 C C . VAL A 1 77 ? 4.276 -0.531 -24.554 1.00 82.94 77 VAL A C 1
ATOM 574 O O . VAL A 1 77 ? 3.218 -0.026 -24.186 1.00 82.94 77 VAL A O 1
ATOM 577 N N . ALA A 1 78 ? 5.453 0.079 -24.387 1.00 80.69 78 ALA A N 1
ATOM 578 C CA . ALA A 1 78 ? 5.594 1.383 -23.738 1.00 80.69 78 ALA A CA 1
ATOM 579 C C . ALA A 1 78 ? 4.894 2.509 -24.522 1.00 80.69 78 ALA A C 1
ATOM 581 O O . ALA A 1 78 ? 4.381 3.454 -23.929 1.00 80.69 78 ALA A O 1
ATOM 582 N N . GLY A 1 79 ? 4.843 2.393 -25.853 1.00 76.12 79 GLY A N 1
ATOM 583 C CA . GLY A 1 79 ? 4.111 3.294 -26.743 1.00 76.12 79 GLY A CA 1
ATOM 584 C C . GLY A 1 79 ? 2.609 3.011 -26.852 1.00 76.12 79 GLY A C 1
ATOM 585 O O . GLY A 1 79 ? 1.928 3.719 -27.590 1.00 76.12 79 GLY A O 1
ATOM 586 N N . GLY A 1 80 ? 2.085 1.993 -26.156 1.00 63.69 80 GLY A N 1
ATOM 587 C CA . GLY A 1 80 ? 0.658 1.659 -26.144 1.00 63.69 80 GLY A CA 1
ATOM 588 C C . GLY A 1 80 ? 0.106 1.124 -27.471 1.00 63.69 80 GLY A C 1
ATOM 589 O O . GLY A 1 80 ? -1.102 1.165 -27.678 1.00 63.69 80 GLY A O 1
ATOM 590 N N . VAL A 1 81 ? 0.963 0.635 -28.373 1.00 65.06 81 VAL A N 1
ATOM 591 C CA . VAL A 1 81 ? 0.577 0.117 -29.702 1.00 65.06 81 VAL A CA 1
ATOM 592 C C . VAL A 1 81 ? 0.476 -1.411 -29.746 1.00 65.06 81 VAL A C 1
ATOM 594 O O . VAL A 1 81 ? 0.522 -2.006 -30.820 1.00 65.06 81 VAL A O 1
ATOM 597 N N . TYR A 1 82 ? 0.330 -2.067 -28.593 1.00 62.03 82 TYR A N 1
ATOM 598 C CA . TYR A 1 82 ? 0.010 -3.490 -28.566 1.00 62.03 82 TYR A CA 1
ATOM 599 C C . TYR A 1 82 ? -1.490 -3.690 -28.816 1.00 62.03 82 TYR A C 1
ATOM 601 O O . TYR A 1 82 ? -2.334 -3.015 -28.225 1.00 62.03 82 TYR A O 1
ATOM 609 N N . GLU A 1 83 ? -1.828 -4.623 -29.703 1.00 60.69 83 GLU A N 1
ATOM 610 C CA . GLU A 1 83 ? -3.203 -5.091 -29.857 1.00 60.69 83 GLU A CA 1
ATOM 611 C C . GLU A 1 83 ? -3.589 -5.814 -28.561 1.00 60.69 83 GLU A C 1
ATOM 613 O O . GLU A 1 83 ? -2.831 -6.642 -28.048 1.00 60.69 83 GLU A O 1
ATOM 618 N N . SER A 1 84 ? -4.720 -5.437 -27.969 1.00 59.25 84 SER A N 1
ATOM 619 C CA . SER A 1 84 ? -5.178 -5.960 -26.685 1.00 59.25 84 SER A CA 1
ATOM 620 C C . SER A 1 84 ? -5.239 -7.486 -26.740 1.00 59.25 84 SER A C 1
ATOM 622 O O . SER A 1 84 ? -6.067 -8.053 -27.449 1.00 59.25 84 SER A O 1
ATOM 624 N N . PHE A 1 85 ? -4.359 -8.165 -26.001 1.00 55.94 85 PHE A N 1
ATOM 625 C CA . PHE A 1 85 ? -4.430 -9.614 -25.874 1.00 55.94 85 PHE A CA 1
ATOM 626 C C . PHE A 1 85 ? -5.604 -9.927 -24.949 1.00 55.94 85 PHE A C 1
ATOM 628 O O . PHE A 1 85 ? -5.489 -9.855 -23.723 1.00 55.94 85 PHE A O 1
ATOM 635 N N . ASP A 1 86 ? -6.764 -10.186 -25.545 1.00 57.16 86 ASP A N 1
ATOM 636 C CA . ASP A 1 86 ? -7.973 -10.545 -24.823 1.00 57.16 86 ASP A CA 1
ATOM 637 C C . ASP A 1 86 ? -7.736 -11.879 -24.093 1.00 57.16 86 ASP A C 1
ATOM 639 O O . ASP A 1 86 ? -7.814 -12.973 -24.661 1.00 57.16 86 ASP A O 1
ATOM 643 N N . ARG A 1 87 ? -7.377 -11.785 -22.804 1.00 52.56 87 ARG A N 1
ATOM 644 C CA . ARG A 1 87 ? -7.105 -12.930 -21.916 1.00 52.56 87 ARG A CA 1
ATOM 645 C C . ARG A 1 87 ? -8.291 -13.891 -21.804 1.00 52.56 87 ARG A C 1
ATOM 647 O O . ARG A 1 87 ? -8.117 -14.996 -21.295 1.00 52.56 87 ARG A O 1
ATOM 654 N N . THR A 1 88 ? -9.471 -13.508 -22.281 1.00 57.22 88 THR A N 1
ATOM 655 C CA . THR A 1 88 ? -10.688 -14.321 -22.228 1.00 57.22 88 THR A CA 1
ATOM 656 C C . THR A 1 88 ? -10.642 -15.525 -23.183 1.00 57.22 88 THR A C 1
ATOM 658 O O . THR A 1 88 ? -11.422 -16.458 -23.016 1.00 57.22 88 THR A O 1
ATOM 661 N N . SER A 1 89 ? -9.706 -15.577 -24.145 1.00 50.44 89 SER A N 1
ATOM 662 C CA . SER A 1 89 ? -9.656 -16.659 -25.147 1.00 50.44 89 SER A CA 1
ATOM 663 C C . SER A 1 89 ? -8.851 -17.914 -24.750 1.00 50.44 89 SER A C 1
ATOM 665 O O . SER A 1 89 ? -8.822 -18.866 -25.529 1.00 50.44 89 SER A O 1
ATOM 667 N N . LEU A 1 90 ? -8.199 -17.968 -23.579 1.00 54.97 90 LEU A N 1
ATOM 668 C CA . LEU A 1 90 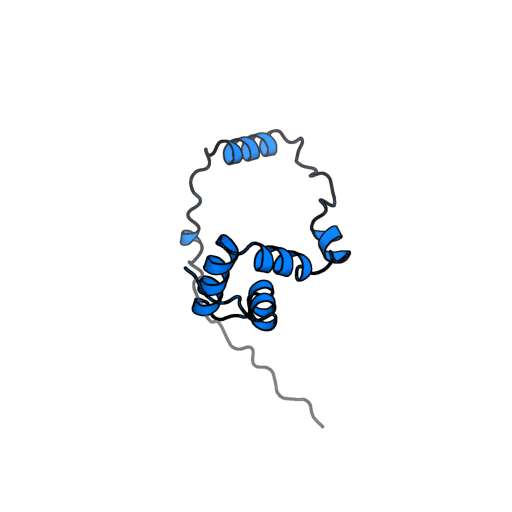? -7.394 -19.139 -23.166 1.00 54.97 90 LEU A CA 1
ATOM 669 C C . LEU A 1 90 ? -8.144 -20.182 -22.317 1.00 54.97 90 LEU A C 1
ATOM 671 O O . LEU A 1 90 ? -7.543 -21.172 -21.907 1.00 54.97 90 LEU A O 1
ATOM 675 N N . VAL A 1 91 ? -9.455 -20.038 -22.103 1.00 57.91 91 VAL A N 1
ATOM 676 C CA . VAL A 1 91 ? -10.278 -21.122 -21.537 1.00 57.91 91 VAL A CA 1
ATOM 677 C C . VAL A 1 91 ? -11.029 -21.829 -22.661 1.00 57.91 91 VAL A C 1
ATOM 679 O O . VAL A 1 91 ? -12.216 -21.634 -22.898 1.00 57.91 91 VAL A O 1
ATOM 682 N N . THR A 1 92 ? -10.320 -22.700 -23.366 1.00 50.03 92 THR A N 1
ATOM 683 C CA . THR A 1 92 ? -10.933 -23.912 -23.923 1.00 50.03 92 THR A CA 1
ATOM 684 C C . THR A 1 92 ? -10.020 -25.081 -23.585 1.00 50.03 92 THR A C 1
ATOM 686 O O . THR A 1 92 ? -9.467 -25.754 -24.446 1.00 50.03 92 THR A O 1
ATOM 689 N N . GLY A 1 93 ? -9.808 -25.270 -22.281 1.00 46.28 93 GLY A N 1
ATOM 690 C CA . GLY A 1 93 ? -9.424 -26.568 -21.752 1.00 46.28 93 GLY A CA 1
ATOM 691 C C . GLY A 1 93 ? -10.660 -27.452 -21.810 1.00 46.28 93 GLY A C 1
ATOM 692 O O . GLY A 1 93 ? -11.519 -27.372 -20.937 1.00 46.28 93 GLY A O 1
ATOM 693 N N . ASP A 1 94 ? -10.769 -28.210 -22.895 1.00 45.41 94 ASP A N 1
ATOM 694 C CA . ASP A 1 94 ? -11.617 -29.389 -23.012 1.00 45.41 94 ASP A CA 1
ATOM 695 C C . ASP A 1 94 ? -11.328 -30.312 -21.820 1.00 45.41 94 ASP A C 1
ATOM 697 O O . ASP A 1 94 ? -10.280 -30.954 -21.737 1.00 45.41 94 ASP A O 1
ATOM 701 N N . GLY A 1 95 ? -12.225 -30.274 -20.836 1.00 49.19 95 GLY A N 1
ATOM 702 C CA . GLY A 1 95 ? -12.207 -31.155 -19.683 1.00 49.19 95 GLY A CA 1
ATOM 703 C C . GLY A 1 95 ? -12.613 -32.558 -20.105 1.00 49.19 95 GLY A C 1
ATOM 704 O O . GLY A 1 95 ? -13.766 -32.949 -19.932 1.00 49.19 95 GLY A O 1
ATOM 705 N N . THR A 1 96 ? -11.658 -33.330 -20.614 1.00 47.81 96 THR A N 1
ATOM 706 C CA . THR A 1 96 ? -11.738 -34.788 -20.560 1.00 47.81 96 THR A CA 1
ATOM 707 C C . THR A 1 96 ? -11.171 -35.227 -19.217 1.00 47.81 96 THR A C 1
ATOM 709 O O . THR A 1 96 ? -9.967 -35.259 -18.972 1.00 47.81 96 THR A O 1
ATOM 712 N N . ASN A 1 97 ? -12.092 -35.483 -18.291 1.00 47.06 97 ASN A N 1
ATOM 713 C CA . ASN A 1 97 ? -11.806 -36.129 -17.021 1.00 47.06 97 ASN A CA 1
ATOM 714 C C . ASN A 1 97 ? -11.517 -37.607 -17.309 1.00 47.06 97 ASN A C 1
ATOM 716 O O . ASN A 1 97 ? -12.433 -38.426 -17.273 1.00 47.06 97 ASN A O 1
ATOM 720 N N . ASP A 1 98 ? -10.270 -37.945 -17.619 1.00 44.75 98 ASP A N 1
ATOM 721 C CA . ASP A 1 98 ? -9.853 -39.340 -17.716 1.00 44.75 98 ASP A CA 1
ATOM 722 C C . ASP A 1 98 ? -9.219 -39.804 -16.399 1.00 44.75 98 ASP A C 1
ATOM 724 O O . ASP A 1 98 ? -8.098 -39.446 -16.050 1.00 44.75 98 ASP A O 1
ATOM 728 N N . ALA A 1 99 ? -10.013 -40.629 -15.712 1.00 50.72 99 ALA A N 1
ATOM 729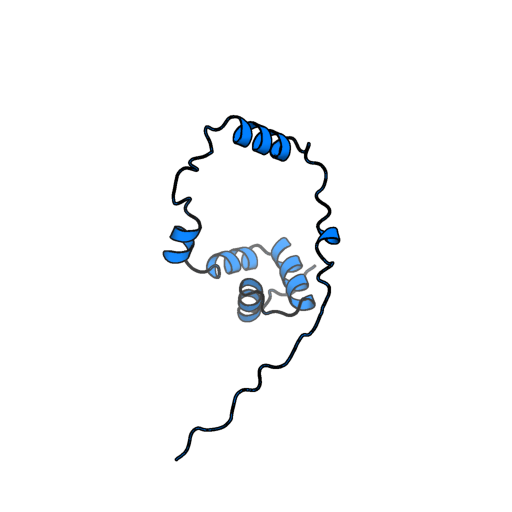 C CA . ALA A 1 99 ? -9.659 -41.693 -14.779 1.00 50.72 99 ALA A CA 1
ATOM 730 C C . ALA A 1 99 ? -8.868 -41.335 -13.507 1.00 50.72 99 ALA A C 1
ATOM 732 O O . ALA A 1 99 ? -7.656 -41.124 -13.506 1.00 50.72 99 ALA A O 1
ATOM 733 N N . GLU A 1 100 ? -9.591 -41.428 -12.387 1.00 47.69 100 GLU A N 1
ATOM 734 C CA . GLU A 1 100 ? -9.074 -41.779 -11.065 1.00 47.69 100 GLU A CA 1
ATOM 735 C C . GLU A 1 100 ? -7.964 -42.839 -11.177 1.00 47.69 100 GLU A C 1
ATOM 737 O O . GLU A 1 100 ? -8.196 -43.968 -11.614 1.00 47.69 100 GLU A O 1
ATOM 742 N N . ALA A 1 101 ? -6.743 -42.469 -10.791 1.00 51.69 101 ALA A N 1
ATOM 743 C CA . ALA A 1 101 ? -5.687 -43.436 -10.560 1.00 51.69 101 ALA A CA 1
ATOM 744 C C . ALA A 1 101 ? -6.037 -44.219 -9.287 1.00 51.69 101 ALA A C 1
ATOM 746 O O . ALA A 1 101 ? -5.917 -43.708 -8.175 1.00 51.69 101 ALA A O 1
ATOM 747 N N . ASP A 1 102 ? -6.501 -45.448 -9.494 1.00 50.62 102 ASP A N 1
ATOM 748 C CA . ASP A 1 102 ? -6.632 -46.518 -8.510 1.00 50.62 102 ASP A CA 1
ATOM 749 C C . ASP A 1 102 ? -5.303 -46.658 -7.740 1.00 50.62 102 ASP A C 1
ATOM 751 O O . ASP A 1 102 ? -4.289 -47.096 -8.289 1.00 50.62 102 ASP A O 1
ATOM 755 N N . ILE A 1 103 ? -5.273 -46.189 -6.489 1.00 60.03 103 ILE A N 1
ATOM 756 C CA . ILE A 1 103 ? -4.157 -46.429 -5.570 1.00 60.03 103 ILE A CA 1
ATOM 757 C C . ILE A 1 103 ? -4.423 -47.801 -4.939 1.00 60.03 103 ILE A C 1
ATOM 759 O O . ILE A 1 103 ? -5.393 -47.919 -4.188 1.00 60.03 103 ILE A O 1
ATOM 763 N N . PRO A 1 104 ? -3.612 -48.840 -5.208 1.00 55.97 104 PRO A N 1
ATOM 764 C CA . PRO A 1 104 ? -3.815 -50.136 -4.580 1.00 55.97 104 PRO A CA 1
ATOM 765 C C . PRO A 1 104 ? -3.520 -50.055 -3.077 1.00 55.97 104 PRO A C 1
ATOM 767 O O . PRO A 1 104 ? -2.415 -49.710 -2.653 1.00 55.97 104 PRO A O 1
ATOM 770 N N . ASP A 1 105 ? -4.534 -50.396 -2.285 1.00 57.31 105 ASP A N 1
ATOM 771 C CA . ASP A 1 105 ? -4.486 -50.560 -0.833 1.00 57.31 105 ASP A CA 1
ATOM 772 C C . ASP A 1 105 ? -3.814 -51.910 -0.508 1.00 57.31 105 ASP A C 1
ATOM 774 O O . ASP A 1 105 ? -4.472 -52.938 -0.374 1.00 57.31 105 ASP A O 1
ATOM 778 N N . ASP A 1 106 ? -2.478 -51.940 -0.480 1.00 53.22 106 ASP A N 1
ATOM 779 C CA . ASP A 1 106 ? -1.715 -53.063 0.087 1.00 53.22 106 ASP A CA 1
ATOM 780 C C . ASP A 1 106 ? -0.426 -52.545 0.748 1.00 53.22 106 ASP A C 1
ATOM 782 O O . ASP A 1 106 ? 0.665 -52.549 0.179 1.00 53.22 106 ASP A O 1
ATOM 786 N N . ILE A 1 107 ? -0.561 -52.047 1.979 1.00 56.09 107 ILE A N 1
ATOM 787 C CA . ILE A 1 107 ? 0.540 -52.055 2.950 1.00 56.09 107 ILE A CA 1
ATOM 788 C C . ILE A 1 107 ? 0.181 -53.156 3.949 1.00 56.09 107 ILE A C 1
ATOM 790 O O . ILE A 1 107 ? -0.469 -52.917 4.968 1.00 56.09 107 ILE A O 1
ATOM 794 N N . GLY A 1 108 ? 0.549 -54.388 3.598 1.00 50.09 108 GLY A N 1
ATOM 795 C CA . GLY A 1 108 ? 0.462 -55.541 4.486 1.00 50.09 108 GLY A CA 1
ATOM 796 C C . GLY A 1 108 ? 1.289 -55.343 5.762 1.00 50.09 108 GLY A C 1
ATOM 797 O O . GLY A 1 108 ? 2.434 -54.889 5.713 1.00 50.09 108 GLY A O 1
ATOM 798 N N . VAL A 1 109 ? 0.653 -55.680 6.886 1.00 54.47 109 VAL A N 1
ATOM 799 C CA . VAL A 1 109 ? 1.178 -55.750 8.265 1.00 54.47 109 VAL A CA 1
ATOM 800 C C . VAL A 1 109 ? 2.243 -56.831 8.422 1.00 54.47 109 VAL A C 1
ATOM 802 O O . VAL A 1 109 ? 2.046 -57.934 7.864 1.00 54.47 109 VAL A O 1
#

Secondary structure (DSSP, 8-state):
--PPPPPHHHHHHHHTT-S-HHHHHHHHHHHHH-HHHHHHHHHHSPPPPHHHHHHHS--S--TTTT-HHHHHHHHHHHTT-S----GGGG-------------------